Protein AF-A0A1E5MIF3-F1 (afdb_monome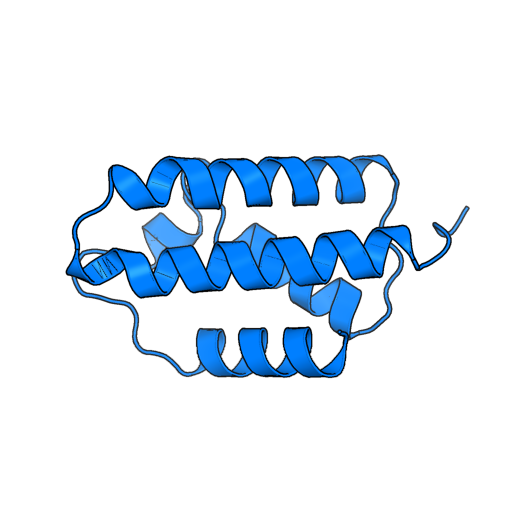r_lite)

Secondary structure (DSSP, 8-state):
-HHHHHHHHHHHHHSPPPTT--TTGGG-TTS-HHHHHHHHHHHHTTPPPPHHHHHHHHHHHHHHHHHHTTS-TTTHHHHHHHHHHHHHHHHHHHHSPPP-

pLDDT: mean 82.1, std 12.56, range [46.16, 95.12]

Radius of gyration: 13.1 Å; chains: 1; bounding box: 31×25×39 Å

Foldseek 3Di:
DLVQLVVLLVCLVPDDQFPPCDPVNCVPPLQVVVLLSVLLVCLSVVNADDPVSLVVLVVNLVSLVVCLVVDDPRRSVSSVSSSVSSVVSSVSNVVRDHDD

Sequence (100 aa):
MREELEAALLVHSTSPLPEGVDRASVCDPELPSAEIVGWGTLVAAGVPLSAAEQQRLADTAANAFALIALLPVGVRPYFARLGLIATLASALAVATPAAH

Structure (mmCIF, N/CA/C/O backbone):
data_AF-A0A1E5MIF3-F1
#
_entry.id   AF-A0A1E5MIF3-F1
#
loop_
_atom_site.group_PDB
_atom_site.id
_atom_site.type_symbol
_atom_site.label_atom_id
_atom_site.label_alt_id
_atom_site.label_comp_id
_atom_site.label_asym_id
_atom_site.label_entity_id
_atom_site.label_seq_id
_atom_site.pdbx_PDB_ins_code
_atom_site.Cartn_x
_atom_site.Cartn_y
_atom_site.Cartn_z
_atom_site.occupancy
_atom_site.B_iso_or_equiv
_atom_site.auth_seq_id
_atom_site.auth_comp_id
_atom_site.auth_asym_id
_atom_site.auth_atom_id
_atom_site.pdbx_PDB_model_num
ATOM 1 N N . MET A 1 1 ? 11.322 -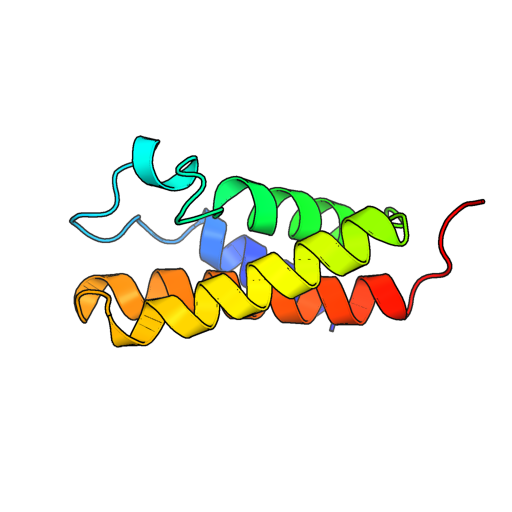10.228 -0.492 1.00 88.06 1 MET A N 1
ATOM 2 C CA . MET A 1 1 ? 10.619 -9.037 -1.025 1.00 88.06 1 MET A CA 1
ATOM 3 C C . MET A 1 1 ? 9.389 -9.358 -1.871 1.00 88.06 1 MET A C 1
ATOM 5 O O . MET A 1 1 ? 8.321 -8.915 -1.481 1.00 88.06 1 MET A O 1
ATOM 9 N N . ARG A 1 2 ? 9.469 -10.093 -2.998 1.00 92.69 2 ARG A N 1
ATOM 10 C CA . ARG A 1 2 ? 8.258 -10.411 -3.799 1.00 92.69 2 ARG A CA 1
ATOM 11 C C . ARG A 1 2 ? 7.232 -11.240 -3.020 1.00 92.69 2 ARG A C 1
ATOM 13 O O . ARG A 1 2 ? 6.085 -10.833 -2.922 1.00 92.69 2 ARG A O 1
ATOM 20 N N . GLU A 1 3 ? 7.675 -12.321 -2.386 1.00 94.25 3 GLU A N 1
ATOM 21 C CA . GLU A 1 3 ? 6.825 -13.159 -1.523 1.00 94.25 3 GLU A CA 1
ATOM 22 C C . GLU A 1 3 ? 6.212 -12.360 -0.358 1.00 94.25 3 GLU A C 1
ATOM 24 O O . GLU A 1 3 ? 5.056 -12.555 0.003 1.00 94.25 3 GLU A O 1
ATOM 29 N N . GLU A 1 4 ? 6.960 -11.407 0.207 1.00 95.12 4 GLU A N 1
ATOM 30 C CA . GLU A 1 4 ? 6.455 -10.510 1.257 1.00 95.12 4 GLU A CA 1
ATOM 31 C C . GLU A 1 4 ? 5.361 -9.571 0.732 1.00 95.12 4 GLU A C 1
ATOM 33 O O . GLU A 1 4 ? 4.371 -9.339 1.425 1.00 95.12 4 GLU A O 1
ATOM 38 N N . LEU A 1 5 ? 5.512 -9.051 -0.493 1.00 94.75 5 LEU A N 1
ATOM 39 C CA . LEU A 1 5 ? 4.496 -8.225 -1.147 1.00 94.75 5 LEU A CA 1
ATOM 40 C C . LEU A 1 5 ? 3.224 -9.039 -1.409 1.00 94.75 5 LEU A C 1
ATOM 42 O O . LEU A 1 5 ? 2.129 -8.583 -1.084 1.00 94.75 5 LEU A O 1
ATOM 46 N N . GLU A 1 6 ? 3.363 -10.253 -1.940 1.00 94.94 6 GLU A N 1
ATOM 47 C CA . GLU A 1 6 ? 2.244 -11.171 -2.181 1.00 94.94 6 GLU A CA 1
ATOM 48 C C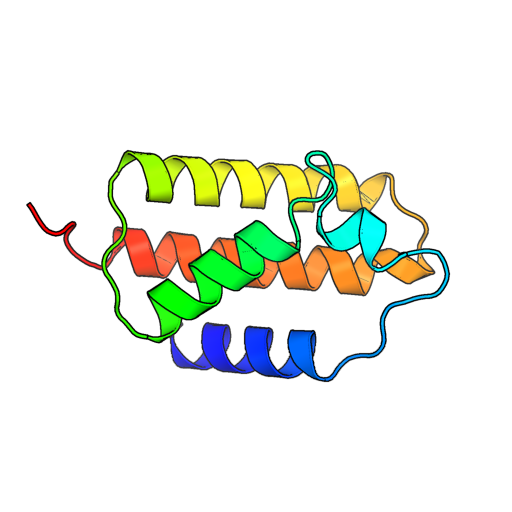 . GLU A 1 6 ? 1.511 -11.524 -0.881 1.00 94.94 6 GLU A C 1
ATOM 50 O O . GLU A 1 6 ? 0.282 -11.451 -0.819 1.00 94.94 6 GLU A O 1
ATOM 55 N N . ALA A 1 7 ? 2.251 -11.818 0.191 1.00 94.38 7 ALA A N 1
ATOM 56 C CA . ALA A 1 7 ? 1.674 -12.064 1.507 1.00 94.38 7 ALA A CA 1
ATOM 57 C C . ALA A 1 7 ? 0.934 -10.829 2.051 1.00 94.38 7 ALA A C 1
ATOM 59 O O . ALA A 1 7 ? -0.181 -10.950 2.562 1.00 94.38 7 ALA A O 1
ATOM 60 N N . ALA A 1 8 ? 1.509 -9.630 1.915 1.00 93.56 8 ALA A N 1
ATOM 61 C CA . ALA A 1 8 ? 0.876 -8.391 2.360 1.00 93.56 8 ALA A CA 1
ATOM 62 C C . ALA A 1 8 ? -0.421 -8.090 1.585 1.00 93.56 8 ALA A C 1
ATOM 64 O O . ALA A 1 8 ? -1.426 -7.717 2.200 1.00 93.56 8 ALA A O 1
ATOM 65 N N . LEU A 1 9 ? -0.425 -8.308 0.265 1.00 92.31 9 LEU A N 1
ATOM 66 C CA . LEU A 1 9 ? -1.608 -8.189 -0.595 1.00 92.31 9 LEU A CA 1
ATOM 67 C C . LEU A 1 9 ? -2.692 -9.201 -0.205 1.00 92.31 9 LEU A C 1
ATOM 69 O O . LEU A 1 9 ? -3.859 -8.828 -0.057 1.00 92.31 9 LEU A O 1
ATOM 73 N N . LEU A 1 10 ? -2.317 -10.459 0.043 1.00 92.69 10 LEU A N 1
ATOM 74 C CA . LEU A 1 10 ? -3.249 -11.498 0.479 1.00 92.69 10 LEU A CA 1
ATOM 75 C C . LEU A 1 10 ? -3.906 -11.131 1.815 1.00 92.69 10 LEU A C 1
ATOM 77 O O . LEU A 1 10 ? -5.134 -11.158 1.935 1.00 92.69 10 LEU A O 1
ATOM 81 N N . VAL A 1 11 ? -3.113 -10.718 2.805 1.00 91.25 11 VAL A N 1
ATOM 82 C CA . VAL A 1 11 ? -3.630 -10.283 4.111 1.00 91.25 11 VAL A CA 1
ATOM 83 C C . VAL A 1 11 ? -4.525 -9.052 3.960 1.00 91.25 11 VAL A C 1
ATOM 85 O O . VAL A 1 11 ? -5.556 -8.962 4.625 1.00 91.25 11 VAL A O 1
ATOM 88 N N . HIS A 1 12 ? -4.174 -8.106 3.084 1.00 89.06 12 HIS A N 1
ATOM 89 C CA . HIS A 1 12 ? -5.006 -6.934 2.819 1.00 89.06 12 HIS A CA 1
ATOM 90 C C . HIS A 1 12 ? -6.365 -7.320 2.225 1.00 89.06 12 HIS A C 1
ATOM 92 O O . HIS A 1 12 ? -7.384 -6.856 2.724 1.00 89.06 12 HIS A O 1
ATOM 98 N N . SER A 1 13 ? -6.385 -8.220 1.237 1.00 85.44 13 SER A N 1
ATOM 99 C CA . SER A 1 13 ? -7.614 -8.654 0.556 1.00 85.44 13 SER A CA 1
ATOM 100 C C . SER A 1 13 ? -8.580 -9.454 1.440 1.00 85.44 13 SER A C 1
ATOM 102 O O . SER A 1 13 ? -9.788 -9.430 1.219 1.00 85.44 13 SER A O 1
ATOM 104 N N . THR A 1 14 ? -8.052 -10.161 2.440 1.00 84.44 14 THR A N 1
ATOM 105 C CA . THR A 1 14 ? -8.826 -11.050 3.321 1.00 84.44 14 THR A CA 1
ATOM 106 C C . THR A 1 14 ? -9.182 -10.413 4.662 1.00 84.44 14 THR A C 1
ATOM 108 O O . THR A 1 14 ? -10.036 -10.930 5.381 1.00 84.44 14 THR A O 1
ATOM 111 N N . SER A 1 15 ? -8.557 -9.287 5.012 1.00 82.75 15 SER A N 1
ATOM 112 C CA . SER A 1 15 ? -8.895 -8.564 6.235 1.00 82.75 15 SER A CA 1
ATOM 113 C C . SER A 1 15 ? -10.214 -7.808 6.078 1.00 82.75 15 SER A C 1
ATOM 115 O O . SER A 1 15 ? -10.402 -7.127 5.069 1.00 82.75 15 SER A O 1
ATOM 117 N N . PRO A 1 16 ? -11.100 -7.837 7.086 1.00 80.25 16 PRO A N 1
ATOM 118 C CA . PRO A 1 16 ? -12.264 -6.964 7.089 1.00 80.25 16 PRO A CA 1
ATOM 119 C C . PRO A 1 16 ? -11.825 -5.495 7.110 1.00 80.25 16 PRO A C 1
ATOM 121 O O . PRO A 1 16 ? -10.815 -5.144 7.730 1.00 80.25 16 PRO A O 1
ATOM 124 N N . LEU A 1 17 ? -12.600 -4.635 6.445 1.00 79.88 17 LEU A N 1
ATOM 125 C CA . LEU A 1 17 ? -12.419 -3.192 6.562 1.00 79.88 17 LEU A CA 1
ATOM 126 C C . LEU A 1 17 ? -12.747 -2.766 8.000 1.00 79.88 17 LEU A C 1
ATOM 128 O O . LEU A 1 17 ? -13.763 -3.213 8.542 1.00 79.88 17 LEU A O 1
ATOM 132 N N . PRO A 1 18 ? -11.902 -1.942 8.639 1.00 80.69 18 PRO A N 1
ATOM 133 C CA . PRO A 1 18 ? -12.196 -1.442 9.971 1.00 80.69 18 PRO A CA 1
ATOM 134 C C . PRO A 1 18 ? -13.396 -0.487 9.937 1.00 80.69 18 PRO A C 1
ATOM 136 O O . PRO A 1 18 ? -13.658 0.185 8.938 1.00 80.69 18 PRO A O 1
ATOM 139 N N . GLU A 1 19 ? -14.121 -0.420 11.052 1.00 74.31 19 GLU A N 1
ATOM 140 C CA . GLU A 1 19 ? -15.279 0.459 11.209 1.00 74.31 19 GLU A CA 1
ATOM 141 C C . GLU A 1 19 ? -14.869 1.927 10.973 1.00 74.31 19 GLU A C 1
ATOM 143 O O . GLU A 1 19 ? -13.877 2.401 11.533 1.00 74.31 19 GLU A O 1
ATOM 148 N N . GLY A 1 20 ? -15.594 2.635 10.101 1.00 64.19 20 GLY A N 1
ATOM 149 C CA . GLY A 1 20 ? -15.258 4.004 9.682 1.00 64.19 20 GLY A CA 1
ATOM 150 C C . GLY A 1 20 ? -14.402 4.120 8.413 1.00 64.19 20 GLY A C 1
ATOM 151 O O . GLY A 1 20 ? -14.190 5.235 7.946 1.00 64.19 20 GLY A O 1
ATOM 152 N N . VAL A 1 21 ? -13.955 3.007 7.817 1.00 68.19 21 VAL A N 1
ATOM 153 C CA . VAL A 1 21 ? -13.428 2.985 6.441 1.00 68.19 21 VAL A CA 1
ATOM 154 C C . VAL A 1 21 ? -14.540 2.508 5.511 1.00 68.19 21 VAL A C 1
ATOM 156 O O . VAL A 1 21 ? -14.821 1.313 5.423 1.00 68.19 21 VAL A O 1
ATOM 159 N N . ASP A 1 22 ? -15.201 3.444 4.829 1.00 64.50 22 ASP A N 1
ATOM 160 C CA . ASP A 1 22 ? -16.151 3.101 3.769 1.00 64.50 22 ASP A CA 1
ATOM 161 C C . ASP A 1 22 ? -15.385 2.604 2.529 1.00 64.50 22 ASP A C 1
ATOM 163 O O . ASP A 1 22 ? -14.285 3.067 2.225 1.00 64.50 22 ASP A O 1
ATOM 167 N N . ARG A 1 23 ? -15.978 1.681 1.767 1.00 54.00 23 ARG A N 1
ATOM 168 C CA . ARG A 1 23 ? -15.490 1.282 0.441 1.00 54.00 23 ARG A CA 1
ATOM 169 C C . ARG A 1 23 ? -15.347 2.475 -0.504 1.00 54.00 23 ARG A C 1
ATOM 171 O O . ARG A 1 23 ? -14.471 2.437 -1.359 1.00 54.00 23 ARG A O 1
ATOM 178 N N . ALA A 1 24 ? -16.153 3.526 -0.347 1.00 51.69 24 ALA A N 1
ATOM 179 C CA . ALA A 1 24 ? -15.967 4.773 -1.088 1.00 51.69 24 ALA A CA 1
ATOM 180 C C . ALA A 1 24 ? -14.637 5.470 -0.733 1.00 51.69 24 ALA A C 1
ATOM 182 O O . ALA A 1 24 ? -13.951 5.962 -1.626 1.00 51.69 24 ALA A O 1
ATOM 183 N N . SER A 1 25 ? -14.223 5.423 0.538 1.00 56.47 25 SER A N 1
ATOM 184 C CA . SER A 1 25 ? -12.950 5.979 1.018 1.00 56.47 25 SER A CA 1
ATOM 185 C C . SER A 1 25 ? -11.717 5.218 0.511 1.00 56.47 25 SER A C 1
ATOM 187 O O . SER A 1 25 ? -10.614 5.746 0.523 1.00 56.47 25 SER A O 1
ATOM 189 N N . VAL A 1 26 ? -11.882 3.982 0.027 1.00 53.97 26 VAL A N 1
ATOM 190 C CA . VAL A 1 26 ? -10.808 3.188 -0.609 1.00 53.97 26 VAL A CA 1
ATOM 191 C C . VAL A 1 26 ? -10.407 3.776 -1.974 1.00 53.97 26 VAL A C 1
ATOM 193 O O . VAL A 1 26 ? -9.282 3.566 -2.435 1.00 53.97 26 VAL A O 1
ATOM 196 N N . CYS A 1 27 ? -11.315 4.528 -2.602 1.00 46.16 27 CYS A N 1
ATOM 197 C CA . CYS A 1 27 ? -11.102 5.265 -3.848 1.00 46.16 27 CYS A CA 1
ATOM 198 C C . CYS A 1 27 ? -10.866 6.767 -3.615 1.00 46.16 27 CYS A C 1
ATOM 200 O O . CYS A 1 27 ? -10.821 7.527 -4.584 1.00 46.16 27 CYS A O 1
ATOM 202 N N . ASP A 1 28 ? -10.765 7.204 -2.357 1.00 57.44 28 ASP A N 1
ATOM 203 C CA . ASP A 1 28 ? -10.515 8.601 -2.023 1.00 57.44 28 ASP A CA 1
ATOM 204 C C . ASP A 1 28 ? -9.097 8.989 -2.478 1.00 57.44 28 ASP A C 1
ATOM 206 O O . ASP A 1 28 ? -8.140 8.285 -2.141 1.00 57.44 28 ASP A O 1
ATOM 210 N N . PRO A 1 29 ? -8.921 10.074 -3.250 1.00 50.66 29 PRO A N 1
ATOM 211 C CA . PRO A 1 29 ? -7.596 10.553 -3.634 1.00 50.66 29 PRO A CA 1
ATOM 212 C C . PRO A 1 29 ? -6.709 10.934 -2.435 1.00 50.66 29 PRO A C 1
ATOM 214 O O . PRO A 1 29 ? -5.487 10.934 -2.578 1.00 50.66 29 PRO A O 1
ATOM 217 N N . GLU A 1 30 ? -7.279 11.218 -1.260 1.00 55.59 30 GLU A N 1
ATOM 218 C CA . GLU A 1 30 ? -6.524 11.432 -0.017 1.00 55.59 30 GLU A CA 1
ATOM 219 C C . GLU A 1 30 ? -6.100 10.113 0.656 1.00 55.59 30 GLU A C 1
ATOM 221 O O . GLU A 1 30 ? -5.183 10.098 1.477 1.00 55.59 30 GLU A O 1
ATOM 226 N N . LEU A 1 31 ? -6.719 8.984 0.287 1.00 61.31 31 LEU A N 1
ATOM 227 C CA . LEU A 1 31 ? -6.432 7.647 0.813 1.00 61.31 31 LEU A CA 1
ATOM 228 C C . LEU A 1 31 ? -6.348 6.640 -0.349 1.00 61.31 31 LEU A C 1
ATOM 230 O O . LEU A 1 31 ? -7.264 5.820 -0.486 1.00 61.31 31 LEU A O 1
ATOM 234 N N . PRO A 1 32 ? -5.260 6.647 -1.162 1.00 65.56 32 PRO A N 1
ATOM 235 C CA . PRO A 1 32 ? -5.160 5.957 -2.461 1.00 65.56 32 PRO A CA 1
ATOM 236 C C . PRO A 1 32 ? -5.033 4.426 -2.342 1.00 65.56 32 PRO A C 1
ATOM 238 O O . PRO A 1 32 ? -4.153 3.783 -2.912 1.00 65.56 32 PRO A O 1
ATOM 241 N N . SER A 1 33 ? -5.917 3.811 -1.570 1.00 75.06 33 SER A N 1
ATOM 242 C CA . SER A 1 33 ? -5.896 2.413 -1.165 1.00 75.06 33 SER A CA 1
ATOM 243 C C . SER A 1 33 ? -5.975 1.503 -2.389 1.00 75.06 33 SER A C 1
ATOM 245 O O . SER A 1 33 ? -5.172 0.584 -2.538 1.00 75.06 33 SER A O 1
ATOM 247 N N . ALA A 1 34 ? -6.909 1.798 -3.301 1.00 77.94 34 ALA A N 1
ATOM 248 C CA . ALA A 1 34 ? -7.069 1.063 -4.552 1.00 77.94 34 ALA A CA 1
ATOM 249 C C . ALA A 1 34 ? -5.847 1.203 -5.475 1.00 77.94 34 ALA A C 1
ATOM 251 O O . ALA A 1 34 ? -5.451 0.236 -6.123 1.00 77.94 34 ALA A O 1
ATOM 252 N N . GLU A 1 35 ? -5.227 2.384 -5.507 1.00 85.38 35 GLU A N 1
ATOM 253 C CA . GLU A 1 35 ? -4.057 2.657 -6.342 1.00 85.38 35 GLU A CA 1
ATOM 254 C C . GLU A 1 35 ? -2.824 1.883 -5.845 1.00 85.38 35 GLU A C 1
ATOM 256 O O . GLU A 1 35 ? -2.172 1.187 -6.625 1.00 85.38 35 GLU A O 1
ATOM 261 N N . ILE A 1 36 ? -2.573 1.900 -4.529 1.00 88.69 36 ILE A N 1
ATOM 262 C CA . ILE A 1 36 ? -1.509 1.117 -3.878 1.00 88.69 36 ILE A CA 1
ATOM 263 C C . ILE A 1 36 ? -1.666 -0.373 -4.174 1.00 88.69 36 ILE A C 1
ATOM 265 O O . ILE A 1 36 ? -0.703 -1.041 -4.553 1.00 88.69 36 ILE A O 1
ATOM 269 N N . VAL A 1 37 ? -2.875 -0.910 -3.992 1.00 89.00 37 VAL A N 1
ATOM 270 C CA . VAL A 1 37 ? -3.142 -2.337 -4.210 1.00 89.00 37 VAL A CA 1
ATOM 271 C C . VAL A 1 37 ? -2.998 -2.695 -5.689 1.00 89.00 37 VAL A C 1
ATOM 273 O O . VAL A 1 37 ? -2.436 -3.746 -6.005 1.00 89.00 37 VAL A O 1
ATOM 276 N N . GLY A 1 38 ? -3.442 -1.821 -6.597 1.00 88.69 38 GLY A N 1
ATOM 277 C CA . GLY A 1 38 ? -3.287 -1.998 -8.040 1.00 88.69 38 GLY A CA 1
ATOM 278 C C . GLY A 1 38 ? -1.820 -2.111 -8.455 1.00 88.69 38 GLY A C 1
ATOM 279 O O . GLY A 1 38 ? -1.424 -3.113 -9.053 1.00 88.69 38 GLY A O 1
ATOM 280 N N . TRP A 1 39 ? -0.987 -1.140 -8.076 1.00 91.00 39 TRP A N 1
ATOM 281 C CA . TRP A 1 39 ? 0.449 -1.192 -8.367 1.00 91.00 39 TRP A CA 1
ATOM 282 C C . TRP A 1 39 ? 1.156 -2.345 -7.665 1.00 91.00 39 TRP A C 1
ATOM 284 O O . TRP A 1 39 ? 1.965 -3.027 -8.292 1.00 91.00 39 TRP A O 1
ATOM 294 N N . GLY A 1 40 ? 0.826 -2.617 -6.400 1.00 91.50 40 GLY A N 1
ATOM 295 C CA . GLY A 1 40 ? 1.360 -3.772 -5.683 1.00 91.50 40 GLY A CA 1
ATOM 296 C C . GLY A 1 40 ? 1.082 -5.080 -6.425 1.00 91.50 40 GLY A C 1
ATOM 297 O O . GLY A 1 40 ? 1.982 -5.900 -6.583 1.00 91.50 40 GLY A O 1
ATOM 298 N N . THR A 1 41 ? -0.129 -5.244 -6.959 1.00 92.75 41 THR A N 1
ATOM 299 C CA . THR A 1 41 ? -0.516 -6.425 -7.744 1.00 92.75 41 THR A CA 1
ATOM 300 C C . THR A 1 41 ? 0.272 -6.528 -9.053 1.00 92.75 41 THR A C 1
ATOM 302 O O . THR A 1 41 ? 0.764 -7.605 -9.386 1.00 92.75 41 THR A O 1
ATOM 305 N N . LEU A 1 42 ? 0.447 -5.418 -9.780 1.00 92.25 42 LEU A N 1
ATOM 306 C CA . LEU A 1 42 ? 1.240 -5.382 -11.016 1.00 92.25 42 LEU A CA 1
ATOM 307 C C . LEU A 1 42 ? 2.706 -5.759 -10.764 1.00 92.25 42 LEU A C 1
ATOM 309 O O . LEU A 1 42 ? 3.261 -6.615 -11.456 1.00 92.25 42 LEU A O 1
ATOM 313 N N . VAL A 1 43 ? 3.317 -5.176 -9.733 1.00 93.12 43 VAL A N 1
ATOM 314 C CA . VAL A 1 43 ? 4.710 -5.453 -9.360 1.00 93.12 43 VAL A CA 1
ATOM 315 C C . VAL A 1 43 ? 4.879 -6.900 -8.889 1.00 93.12 43 VAL A C 1
ATOM 317 O O . VAL A 1 43 ? 5.832 -7.569 -9.297 1.00 93.12 43 VAL A O 1
ATOM 320 N N . ALA A 1 44 ? 3.938 -7.426 -8.097 1.00 92.69 44 ALA A N 1
ATOM 321 C CA . ALA A 1 44 ? 3.920 -8.834 -7.694 1.00 92.69 44 ALA A CA 1
ATOM 322 C C . ALA A 1 44 ? 3.820 -9.781 -8.904 1.00 92.69 44 ALA A C 1
ATOM 324 O O . ALA A 1 44 ? 4.513 -10.796 -8.950 1.00 92.69 44 ALA A O 1
ATOM 325 N N . ALA A 1 45 ? 3.062 -9.403 -9.938 1.00 91.38 45 ALA A N 1
ATOM 326 C CA . ALA A 1 45 ? 2.990 -10.124 -11.211 1.00 91.38 45 ALA A CA 1
ATOM 327 C C . ALA A 1 45 ? 4.240 -9.949 -12.102 1.00 91.38 45 ALA A C 1
ATOM 329 O O . ALA A 1 45 ? 4.363 -10.607 -13.131 1.00 91.38 45 ALA A O 1
ATOM 330 N N . GLY A 1 46 ? 5.194 -9.093 -11.715 1.00 90.31 46 GLY A N 1
ATOM 331 C CA . GLY A 1 46 ? 6.419 -8.829 -12.477 1.00 90.31 46 GLY A CA 1
ATOM 332 C C . GLY A 1 46 ? 6.232 -7.882 -13.657 1.00 90.31 46 GLY A C 1
ATOM 333 O O . GLY A 1 46 ? 7.089 -7.842 -14.536 1.00 90.31 46 GLY A O 1
ATOM 334 N N . VAL A 1 47 ? 5.137 -7.122 -13.677 1.00 90.81 47 VAL A N 1
ATOM 335 C CA . VAL A 1 47 ? 4.915 -6.076 -14.673 1.00 90.81 47 VAL A CA 1
ATOM 336 C C . VAL A 1 47 ? 5.838 -4.893 -14.350 1.00 90.81 47 VAL A C 1
ATOM 338 O O . VAL A 1 47 ? 5.784 -4.377 -13.230 1.00 90.81 47 VAL A O 1
ATOM 341 N N . PRO A 1 48 ? 6.699 -4.460 -15.288 1.00 88.00 48 PRO A N 1
ATOM 342 C CA . PRO A 1 48 ? 7.559 -3.306 -15.071 1.00 88.00 48 PRO A CA 1
ATOM 343 C C . PRO A 1 48 ? 6.724 -2.023 -15.026 1.00 88.00 48 PRO A C 1
ATOM 345 O O . PRO A 1 48 ? 5.797 -1.848 -15.814 1.00 88.00 48 PRO A O 1
ATOM 348 N N . LEU A 1 49 ? 7.084 -1.117 -14.117 1.00 88.38 49 LEU A N 1
ATOM 349 C CA . LEU A 1 49 ? 6.491 0.216 -14.019 1.00 88.38 49 LEU A CA 1
ATOM 350 C C . LEU A 1 49 ? 7.396 1.244 -14.704 1.00 88.38 49 LEU A C 1
ATOM 352 O O . LEU A 1 49 ? 8.624 1.166 -14.595 1.00 88.38 49 LEU A O 1
ATOM 356 N N . SER A 1 50 ? 6.800 2.235 -15.363 1.00 90.25 50 SER A N 1
ATOM 357 C CA . SER A 1 50 ? 7.517 3.408 -15.870 1.00 90.25 50 SER A CA 1
ATOM 358 C C . SER A 1 50 ? 8.086 4.250 -14.723 1.00 90.25 50 SER A C 1
ATOM 360 O O . SER A 1 50 ? 7.609 4.192 -13.591 1.00 90.25 50 SER A O 1
ATOM 362 N N . ALA A 1 51 ? 9.078 5.099 -15.006 1.00 88.19 51 ALA A N 1
ATOM 363 C CA . ALA A 1 51 ? 9.666 5.976 -13.988 1.00 88.19 51 ALA A CA 1
ATOM 364 C C . ALA A 1 51 ? 8.626 6.902 -13.318 1.00 88.19 51 ALA A C 1
ATOM 366 O O . ALA A 1 51 ? 8.701 7.152 -12.118 1.00 88.19 51 ALA A O 1
ATOM 367 N N . ALA A 1 52 ? 7.629 7.370 -14.077 1.00 89.62 52 ALA A N 1
ATOM 368 C CA . ALA A 1 52 ? 6.544 8.194 -13.548 1.00 89.62 52 ALA A CA 1
ATOM 369 C C . ALA A 1 52 ? 5.636 7.405 -12.588 1.00 89.62 52 ALA A C 1
ATOM 371 O O . ALA A 1 52 ? 5.256 7.919 -11.539 1.00 89.62 52 ALA A O 1
ATOM 372 N N . GLU A 1 53 ? 5.321 6.149 -12.912 1.00 90.50 53 GLU A N 1
ATOM 373 C CA . GLU A 1 53 ? 4.539 5.266 -12.038 1.00 90.50 53 GLU A CA 1
ATOM 374 C C . GLU A 1 53 ? 5.322 4.870 -10.784 1.00 90.50 53 GLU A C 1
ATOM 376 O O . GLU A 1 53 ? 4.755 4.857 -9.696 1.00 90.50 53 GLU A O 1
ATOM 381 N N . GLN A 1 54 ? 6.628 4.611 -10.910 1.00 89.88 54 GLN A N 1
ATOM 382 C CA . GLN A 1 54 ? 7.506 4.341 -9.768 1.00 89.88 54 GLN A CA 1
ATOM 383 C C . GLN A 1 54 ? 7.549 5.526 -8.798 1.00 89.88 54 GLN A C 1
ATOM 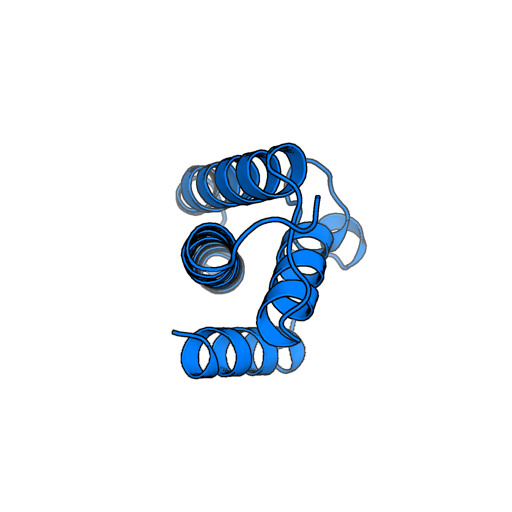385 O O . GLN A 1 54 ? 7.407 5.335 -7.589 1.00 89.88 54 GLN A O 1
ATOM 390 N N . GLN A 1 55 ? 7.698 6.749 -9.321 1.00 89.69 55 GLN A N 1
ATOM 391 C CA . GLN A 1 55 ? 7.673 7.962 -8.504 1.00 89.69 55 GLN A CA 1
ATOM 392 C C . GLN A 1 55 ? 6.318 8.128 -7.813 1.00 89.69 55 GLN A C 1
ATOM 394 O O . GLN A 1 55 ? 6.263 8.335 -6.604 1.00 89.69 55 GLN A O 1
ATOM 399 N N . ARG A 1 56 ? 5.220 7.964 -8.558 1.00 88.81 56 ARG A N 1
ATOM 400 C CA . ARG A 1 56 ? 3.873 8.118 -8.008 1.00 88.81 56 ARG A CA 1
ATOM 401 C C . ARG A 1 56 ? 3.568 7.082 -6.922 1.00 88.81 56 ARG A C 1
ATOM 403 O O . ARG A 1 56 ? 2.995 7.431 -5.897 1.00 88.81 56 ARG A O 1
ATOM 410 N N . LEU A 1 57 ? 4.012 5.836 -7.094 1.00 88.62 57 LEU A N 1
ATOM 411 C CA . LEU A 1 57 ? 3.916 4.791 -6.073 1.00 88.62 57 LEU A CA 1
ATOM 412 C C . LEU A 1 57 ? 4.703 5.155 -4.802 1.00 88.62 57 LEU A C 1
ATOM 414 O O . LEU A 1 57 ? 4.198 4.958 -3.695 1.00 88.62 57 LEU A O 1
ATOM 418 N N . ALA A 1 58 ? 5.908 5.718 -4.942 1.00 86.38 58 ALA A N 1
ATOM 419 C CA . ALA A 1 58 ? 6.708 6.182 -3.809 1.00 86.38 58 ALA A CA 1
ATOM 420 C C . ALA A 1 58 ? 6.051 7.357 -3.062 1.00 86.38 58 ALA A C 1
ATOM 422 O O . ALA A 1 58 ? 5.997 7.339 -1.830 1.00 86.38 58 ALA A O 1
ATOM 423 N N . ASP A 1 59 ? 5.499 8.332 -3.786 1.00 86.69 59 ASP A N 1
ATOM 424 C CA . ASP A 1 59 ? 4.785 9.472 -3.198 1.00 86.69 59 ASP A CA 1
ATOM 425 C C . ASP A 1 59 ? 3.531 9.005 -2.445 1.00 86.69 59 ASP A C 1
ATOM 427 O O . ASP A 1 59 ? 3.281 9.399 -1.302 1.00 86.69 59 ASP A O 1
ATOM 431 N N . THR A 1 60 ? 2.776 8.084 -3.046 1.00 83.44 60 THR A N 1
ATOM 432 C CA . THR A 1 60 ? 1.602 7.476 -2.420 1.00 83.44 60 THR A CA 1
ATOM 433 C C . THR A 1 60 ? 1.975 6.679 -1.162 1.00 83.44 60 THR A C 1
ATOM 435 O O . THR A 1 60 ? 1.263 6.755 -0.157 1.00 83.44 60 THR A O 1
ATOM 438 N N . ALA A 1 61 ? 3.111 5.968 -1.161 1.00 83.31 61 ALA A N 1
ATOM 439 C CA . ALA A 1 61 ? 3.626 5.298 0.034 1.00 83.31 61 ALA A CA 1
ATOM 440 C C . ALA A 1 61 ? 3.908 6.300 1.166 1.00 83.31 61 ALA A C 1
ATOM 442 O O . ALA A 1 61 ? 3.481 6.090 2.303 1.00 83.31 61 ALA A O 1
ATOM 443 N N . ALA A 1 62 ? 4.593 7.405 0.856 1.00 83.56 62 ALA A N 1
ATOM 444 C CA . ALA A 1 62 ? 4.922 8.447 1.826 1.00 83.56 62 ALA A CA 1
ATOM 445 C C . ALA A 1 62 ? 3.661 9.096 2.423 1.00 83.56 62 ALA A C 1
ATOM 447 O O . ALA A 1 62 ? 3.567 9.243 3.645 1.00 83.56 62 ALA A O 1
ATOM 448 N N . ASN A 1 63 ? 2.666 9.401 1.585 1.00 8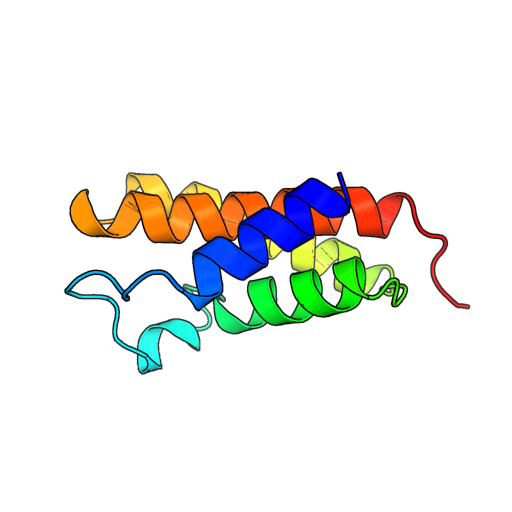0.69 63 ASN A N 1
ATOM 449 C CA . ASN A 1 63 ? 1.381 9.943 2.031 1.00 80.69 63 ASN A CA 1
ATOM 450 C C . ASN A 1 63 ? 0.640 8.972 2.957 1.00 80.69 63 ASN A C 1
ATOM 452 O O . ASN A 1 63 ? 0.163 9.383 4.016 1.00 80.69 63 ASN A O 1
ATOM 456 N N . ALA A 1 64 ? 0.600 7.679 2.613 1.00 79.00 64 ALA A N 1
ATOM 457 C CA . ALA A 1 64 ? -0.032 6.669 3.457 1.00 79.00 64 ALA A CA 1
ATOM 458 C C . ALA A 1 64 ? 0.585 6.650 4.865 1.00 79.00 64 ALA A C 1
ATOM 460 O O . ALA A 1 64 ? -0.153 6.648 5.848 1.00 79.00 64 ALA A O 1
ATOM 461 N N . PHE A 1 65 ? 1.917 6.710 4.986 1.00 82.12 65 PHE A N 1
ATOM 462 C CA . PHE A 1 65 ? 2.576 6.760 6.295 1.00 82.12 65 PHE A CA 1
ATOM 463 C C . PHE A 1 65 ? 2.346 8.071 7.050 1.00 82.12 65 PHE A C 1
ATOM 465 O O . PHE A 1 65 ? 2.125 8.033 8.263 1.00 82.12 65 PHE A O 1
ATOM 472 N N . ALA A 1 66 ? 2.366 9.213 6.359 1.00 82.75 66 ALA A N 1
ATOM 473 C CA . ALA A 1 66 ? 2.138 10.520 6.973 1.00 82.75 66 ALA A CA 1
ATOM 474 C C . ALA A 1 66 ? 0.752 10.617 7.635 1.00 82.75 66 ALA A C 1
ATOM 476 O O . ALA A 1 66 ? 0.606 11.214 8.704 1.00 82.75 66 ALA A O 1
ATOM 477 N N . LEU A 1 67 ? -0.258 9.975 7.041 1.00 75.56 67 LEU A N 1
ATOM 478 C CA . LEU A 1 67 ? -1.635 10.020 7.527 1.00 75.56 67 LEU A CA 1
ATOM 479 C C . LEU A 1 67 ? -1.890 9.090 8.726 1.00 75.56 67 LEU A C 1
ATOM 481 O O . LEU A 1 67 ? -2.768 9.385 9.534 1.00 75.56 67 LEU A O 1
ATOM 485 N N . ILE A 1 68 ? -1.108 8.016 8.925 1.00 81.56 68 ILE A N 1
ATOM 486 C CA . ILE A 1 68 ? -1.335 7.028 10.010 1.00 81.56 68 ILE A CA 1
ATOM 487 C C . ILE A 1 68 ? -1.434 7.683 11.393 1.00 81.56 68 ILE A C 1
ATOM 489 O O . ILE A 1 68 ? -2.269 7.280 12.206 1.00 81.56 68 ILE A O 1
ATOM 493 N N . ALA A 1 69 ? -0.603 8.689 11.676 1.00 78.19 69 ALA A N 1
ATOM 494 C CA . ALA A 1 69 ? -0.596 9.365 12.974 1.00 78.19 69 ALA A CA 1
ATOM 495 C C . ALA A 1 69 ? -1.880 10.174 13.239 1.00 78.19 69 ALA A C 1
ATOM 497 O O . ALA A 1 69 ? -2.288 10.314 14.394 1.00 78.19 69 ALA A O 1
ATOM 498 N N . LEU A 1 70 ? -2.522 10.669 12.177 1.00 81.94 70 LEU A N 1
ATOM 499 C CA . LEU A 1 70 ? -3.729 11.500 12.226 1.00 81.94 70 LEU A CA 1
ATOM 500 C C . LEU A 1 70 ? -5.016 10.668 12.276 1.00 81.94 70 LEU A C 1
ATOM 502 O O . LEU A 1 70 ? -6.076 11.173 12.637 1.00 81.94 70 LEU A O 1
ATOM 506 N N . LEU A 1 71 ? -4.922 9.383 11.941 1.00 79.75 71 LEU A N 1
ATOM 507 C CA . LEU A 1 71 ? -6.066 8.491 11.850 1.00 79.75 71 LEU A CA 1
ATOM 508 C C . LEU A 1 71 ? -6.481 7.908 13.219 1.00 79.75 71 LEU A C 1
ATOM 510 O O . LEU A 1 71 ? -5.634 7.718 14.109 1.00 79.75 71 LEU A O 1
ATOM 514 N N . PRO A 1 72 ? -7.773 7.557 13.397 1.00 84.56 72 PRO A N 1
ATOM 515 C CA . PRO A 1 72 ? -8.258 6.839 14.574 1.00 84.56 72 PRO A CA 1
ATOM 516 C C . PRO A 1 72 ? -7.485 5.540 14.816 1.00 84.56 72 PRO A C 1
ATOM 518 O O . PRO A 1 72 ? -7.186 4.806 13.877 1.00 84.56 72 PRO A O 1
ATOM 521 N N . VAL A 1 73 ? -7.202 5.208 16.082 1.00 85.94 73 VAL A N 1
ATOM 522 C CA . VAL A 1 73 ? -6.383 4.033 16.451 1.00 85.94 73 VAL A CA 1
ATOM 523 C C . VAL A 1 73 ? -6.884 2.739 15.797 1.00 85.94 73 VAL A C 1
ATOM 525 O O . VAL A 1 73 ? -6.069 1.946 15.331 1.00 85.94 73 VAL A O 1
ATOM 528 N N . GLY A 1 74 ? -8.206 2.561 15.693 1.00 84.12 74 GLY A N 1
ATOM 529 C CA . GLY A 1 74 ? -8.827 1.369 15.107 1.00 84.12 74 GLY A CA 1
ATOM 530 C C . GLY A 1 74 ? -8.546 1.155 13.615 1.00 84.12 74 GLY A C 1
ATOM 531 O O . GLY A 1 74 ? -8.530 0.012 13.169 1.00 84.12 74 GLY A O 1
ATOM 532 N N . VAL A 1 75 ? -8.265 2.215 12.847 1.00 84.06 75 VAL A N 1
ATOM 533 C CA . VAL A 1 75 ? -8.013 2.101 11.398 1.00 84.06 75 VAL A CA 1
ATOM 534 C C . VAL A 1 75 ? -6.521 2.092 11.053 1.00 84.06 75 VAL A C 1
ATOM 536 O O . VAL A 1 75 ? -6.144 1.657 9.967 1.00 84.06 75 VAL A O 1
ATOM 539 N N . ARG A 1 76 ? -5.637 2.506 11.973 1.00 86.00 76 ARG A N 1
ATOM 540 C CA . ARG A 1 76 ? -4.179 2.581 11.735 1.00 86.00 76 ARG A CA 1
ATOM 541 C C . ARG A 1 76 ? -3.560 1.290 11.188 1.00 86.00 76 ARG A C 1
ATOM 543 O O . ARG A 1 76 ? -2.753 1.406 10.269 1.00 86.00 76 ARG A O 1
ATOM 550 N N . PRO A 1 77 ? -3.912 0.075 11.666 1.00 87.19 77 PRO A N 1
ATOM 551 C CA . PRO A 1 77 ? -3.333 -1.158 11.127 1.00 87.19 77 PRO A CA 1
ATOM 552 C C . PRO A 1 77 ? -3.637 -1.378 9.639 1.00 87.19 77 PRO A C 1
ATOM 554 O O . PRO A 1 77 ? -2.795 -1.905 8.914 1.00 87.19 77 PRO A O 1
ATOM 557 N N . TYR A 1 78 ? -4.815 -0.952 9.172 1.00 86.12 78 TYR A N 1
ATOM 558 C CA . TYR A 1 78 ? -5.193 -1.030 7.760 1.00 86.12 78 TYR A CA 1
ATOM 559 C C . TYR A 1 78 ? -4.291 -0.131 6.899 1.00 86.12 78 TYR A C 1
ATOM 561 O O . TYR A 1 78 ? -3.704 -0.599 5.924 1.00 86.12 78 TYR A O 1
ATOM 569 N N . PHE A 1 79 ? -4.092 1.125 7.310 1.00 85.25 79 PHE A N 1
ATOM 570 C CA . PHE A 1 79 ? -3.238 2.076 6.588 1.00 85.25 79 PHE A CA 1
ATOM 571 C C . PHE A 1 79 ? -1.745 1.755 6.695 1.00 85.25 79 PHE A C 1
ATOM 573 O O . PHE A 1 79 ? -1.020 1.890 5.714 1.00 85.25 79 PHE A O 1
ATOM 580 N N . ALA A 1 80 ? -1.284 1.235 7.835 1.00 88.50 80 ALA A N 1
ATOM 581 C CA . ALA A 1 80 ? 0.080 0.728 7.979 1.00 88.50 80 ALA A CA 1
ATOM 582 C C . ALA A 1 80 ? 0.369 -0.416 6.997 1.00 88.50 80 ALA A C 1
ATOM 584 O O . ALA A 1 80 ? 1.453 -0.481 6.419 1.00 88.50 80 ALA A O 1
ATOM 585 N N . ARG A 1 81 ? -0.615 -1.293 6.757 1.00 90.25 81 ARG A N 1
ATOM 586 C CA . ARG A 1 81 ? -0.494 -2.362 5.762 1.00 90.25 81 ARG A CA 1
ATOM 587 C C . ARG A 1 81 ? -0.443 -1.824 4.334 1.00 90.25 81 ARG A C 1
ATOM 589 O O . ARG A 1 81 ? 0.341 -2.333 3.542 1.00 90.25 81 ARG A O 1
ATOM 596 N N . LEU A 1 82 ? -1.243 -0.810 4.007 1.00 88.38 82 LEU A N 1
ATOM 597 C CA . LEU A 1 82 ? -1.154 -0.130 2.711 1.00 88.38 82 LEU A CA 1
ATOM 598 C C . LEU A 1 82 ? 0.231 0.497 2.506 1.00 88.38 82 LEU A C 1
ATOM 600 O O . LEU A 1 82 ? 0.846 0.273 1.468 1.00 88.38 82 LEU A O 1
ATOM 604 N N . GLY A 1 83 ? 0.760 1.192 3.516 1.00 89.44 83 GLY A N 1
ATOM 605 C CA . GLY A 1 83 ? 2.126 1.718 3.484 1.00 89.44 83 GLY A CA 1
ATOM 606 C C . GLY A 1 83 ? 3.166 0.620 3.239 1.00 89.44 83 GLY A C 1
ATOM 607 O O . GLY A 1 83 ? 4.022 0.768 2.372 1.00 89.44 83 GLY A O 1
ATOM 608 N N . LEU A 1 84 ? 3.049 -0.522 3.929 1.00 91.94 84 LEU A N 1
ATOM 609 C CA . LEU A 1 84 ? 3.925 -1.681 3.719 1.00 91.94 84 LEU A CA 1
ATOM 610 C C . LEU A 1 84 ? 3.859 -2.214 2.277 1.00 91.94 84 LEU A C 1
ATOM 612 O O . LEU A 1 84 ? 4.905 -2.435 1.668 1.00 91.94 84 LEU A O 1
ATOM 616 N N . ILE A 1 85 ? 2.653 -2.401 1.725 1.00 93.44 85 ILE A N 1
ATOM 617 C CA . ILE A 1 85 ? 2.457 -2.836 0.330 1.00 93.44 85 ILE A CA 1
ATOM 618 C C . ILE A 1 85 ? 3.151 -1.860 -0.620 1.00 93.44 85 ILE A C 1
ATOM 620 O O . ILE A 1 85 ? 3.922 -2.288 -1.477 1.00 93.44 85 ILE A O 1
ATOM 624 N N . ALA A 1 86 ? 2.921 -0.558 -0.439 1.00 91.44 86 ALA A N 1
ATOM 625 C CA . ALA A 1 86 ? 3.493 0.470 -1.295 1.00 91.44 86 ALA A CA 1
ATOM 626 C C . ALA A 1 86 ? 5.030 0.490 -1.218 1.00 91.44 86 ALA A C 1
ATOM 628 O O . ALA A 1 86 ? 5.691 0.522 -2.250 1.00 91.44 86 ALA A O 1
ATOM 629 N N . THR A 1 87 ? 5.620 0.374 -0.022 1.00 92.12 87 THR A N 1
ATOM 630 C CA . THR A 1 87 ? 7.082 0.307 0.151 1.00 92.12 87 THR A CA 1
ATOM 631 C C . THR A 1 87 ? 7.697 -0.915 -0.524 1.00 92.12 87 THR A C 1
ATOM 633 O O . THR A 1 87 ? 8.701 -0.785 -1.229 1.00 92.12 87 THR A O 1
ATOM 636 N N . LEU A 1 88 ? 7.109 -2.098 -0.330 1.00 93.69 88 LEU A N 1
ATOM 637 C CA . LEU A 1 88 ? 7.599 -3.329 -0.951 1.00 93.69 88 LEU A CA 1
ATOM 638 C C . LEU A 1 88 ? 7.491 -3.255 -2.478 1.00 93.69 88 LEU A C 1
ATOM 640 O O . LEU A 1 88 ? 8.436 -3.624 -3.179 1.00 93.69 88 LEU A O 1
ATOM 644 N N . ALA A 1 89 ? 6.371 -2.735 -2.984 1.00 93.06 89 ALA A N 1
ATOM 645 C CA . ALA A 1 89 ? 6.146 -2.541 -4.408 1.00 93.06 89 ALA A CA 1
ATOM 646 C C . ALA A 1 89 ? 7.132 -1.526 -5.010 1.00 93.06 89 ALA A C 1
ATOM 648 O O . ALA A 1 89 ? 7.753 -1.838 -6.023 1.00 93.06 89 ALA A O 1
ATOM 649 N N . SER A 1 90 ? 7.365 -0.371 -4.373 1.00 91.00 90 SER A N 1
ATOM 650 C CA . SER A 1 90 ? 8.351 0.619 -4.840 1.00 91.00 90 SER A CA 1
ATOM 651 C C . SER A 1 90 ? 9.750 0.027 -4.936 1.00 91.00 90 SER A C 1
ATOM 653 O O . SER A 1 90 ? 10.423 0.177 -5.953 1.00 91.00 90 SER A O 1
ATOM 655 N N . ALA A 1 91 ? 10.195 -0.679 -3.898 1.00 90.62 91 ALA A N 1
ATOM 656 C CA . ALA A 1 91 ? 11.539 -1.241 -3.871 1.00 90.62 91 ALA A CA 1
ATOM 657 C C . ALA A 1 91 ? 11.739 -2.346 -4.927 1.00 90.62 91 ALA A C 1
ATOM 659 O O . ALA A 1 91 ? 12.801 -2.428 -5.543 1.00 90.62 91 ALA A O 1
ATOM 660 N N . LEU A 1 92 ? 10.711 -3.159 -5.191 1.00 91.38 92 LEU A N 1
ATOM 661 C CA . LEU A 1 92 ? 10.735 -4.148 -6.273 1.00 91.38 92 LEU A CA 1
ATOM 662 C C . LEU A 1 92 ? 10.663 -3.505 -7.664 1.00 91.38 92 LEU A C 1
ATOM 664 O O . LEU A 1 92 ? 11.334 -3.972 -8.585 1.00 91.38 92 LEU A O 1
ATOM 668 N N . ALA A 1 93 ? 9.879 -2.438 -7.822 1.00 89.06 93 ALA A N 1
ATOM 669 C CA . ALA A 1 93 ? 9.738 -1.733 -9.090 1.00 89.06 93 ALA A CA 1
ATOM 670 C C . ALA A 1 93 ? 11.051 -1.059 -9.514 1.00 89.06 93 ALA A C 1
ATOM 672 O O . ALA A 1 93 ? 11.421 -1.154 -10.677 1.00 89.06 93 ALA A O 1
ATOM 673 N N . VAL A 1 94 ? 11.804 -0.476 -8.573 1.00 84.00 94 VAL A N 1
ATOM 674 C CA . VAL A 1 94 ? 13.137 0.103 -8.840 1.00 84.00 94 VAL A CA 1
ATOM 675 C C . VAL A 1 94 ? 14.167 -0.971 -9.212 1.00 84.00 94 VAL A C 1
ATOM 677 O O . VAL A 1 94 ? 15.054 -0.731 -10.028 1.00 84.00 94 VAL A O 1
ATOM 680 N N . ALA A 1 95 ? 14.057 -2.171 -8.636 1.00 77.69 95 ALA A N 1
ATOM 681 C CA . ALA A 1 95 ? 14.947 -3.290 -8.947 1.00 77.69 95 ALA A CA 1
ATOM 682 C C . ALA A 1 95 ? 14.644 -3.957 -10.305 1.00 77.69 95 ALA A C 1
ATOM 684 O O . ALA A 1 95 ? 15.439 -4.771 -10.778 1.00 77.69 95 ALA A O 1
ATOM 685 N N . THR A 1 96 ? 13.509 -3.628 -10.929 1.00 69.00 96 THR A N 1
ATOM 686 C CA . THR A 1 96 ? 13.087 -4.180 -12.219 1.00 69.00 96 THR A CA 1
ATOM 687 C C . THR A 1 96 ? 13.328 -3.127 -13.307 1.00 69.00 96 THR A C 1
ATOM 689 O O . THR A 1 96 ? 12.794 -2.025 -13.198 1.00 69.00 96 THR A O 1
ATOM 692 N N . PRO A 1 97 ? 14.126 -3.403 -14.355 1.00 59.03 97 PRO A N 1
ATOM 693 C CA . PRO A 1 97 ? 14.374 -2.413 -15.399 1.00 59.03 97 PRO A CA 1
ATOM 694 C C . PRO A 1 97 ? 13.055 -2.002 -16.066 1.00 59.03 97 PRO A C 1
ATOM 696 O O . PRO A 1 97 ? 12.249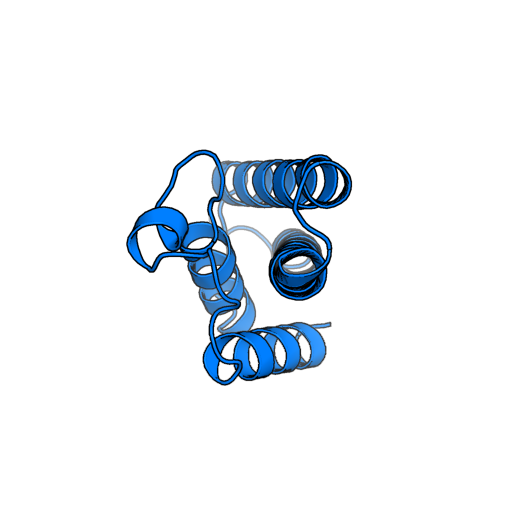 -2.858 -16.437 1.00 59.03 97 PRO A O 1
ATOM 699 N N . ALA A 1 98 ? 12.832 -0.691 -16.198 1.00 60.91 98 ALA A N 1
ATOM 700 C CA . ALA A 1 98 ? 11.654 -0.159 -16.873 1.00 60.91 98 ALA A CA 1
ATOM 701 C C . ALA A 1 98 ? 11.623 -0.666 -18.324 1.00 60.91 98 ALA A C 1
ATOM 703 O O . ALA A 1 98 ? 12.641 -0.627 -19.018 1.00 60.91 98 ALA A O 1
ATOM 704 N N . ALA A 1 99 ? 10.467 -1.154 -18.779 1.00 56.12 99 ALA A N 1
ATOM 705 C CA . ALA A 1 99 ? 10.282 -1.461 -20.191 1.00 56.12 99 ALA A CA 1
ATOM 706 C C . ALA A 1 99 ? 10.355 -0.144 -20.980 1.00 56.12 99 ALA A C 1
ATOM 708 O O . ALA A 1 99 ? 9.613 0.794 -20.681 1.00 56.12 99 ALA A O 1
ATOM 709 N N . HIS A 1 100 ? 11.308 -0.073 -21.911 1.00 47.44 100 HIS A N 1
ATOM 710 C CA . HIS A 1 100 ? 11.496 1.042 -22.839 1.00 47.44 100 HIS A CA 1
ATOM 711 C C . HIS A 1 100 ? 10.374 1.124 -23.872 1.00 47.44 100 HIS A C 1
ATOM 713 O O . HIS A 1 100 ? 9.930 0.050 -24.340 1.00 47.44 100 HIS A O 1
#